Protein AF-A0A7C1FEU4-F1 (afdb_monomer_lite)

InterPro domains:
  IPR011004 Trimeric LpxA-like superfamily [SSF51161] (2-56)

Structure (mmCIF, N/CA/C/O backbone):
data_AF-A0A7C1FEU4-F1
#
_entry.id   AF-A0A7C1FEU4-F1
#
loop_
_atom_site.group_PDB
_atom_site.id
_atom_site.type_symbol
_atom_site.label_atom_id
_atom_site.label_alt_id
_atom_site.label_comp_id
_atom_site.label_asym_id
_atom_site.label_entity_id
_atom_site.label_seq_id
_atom_site.pdbx_PDB_ins_code
_atom_site.Cartn_x
_atom_site.Cartn_y
_atom_site.Cartn_z
_atom_site.occup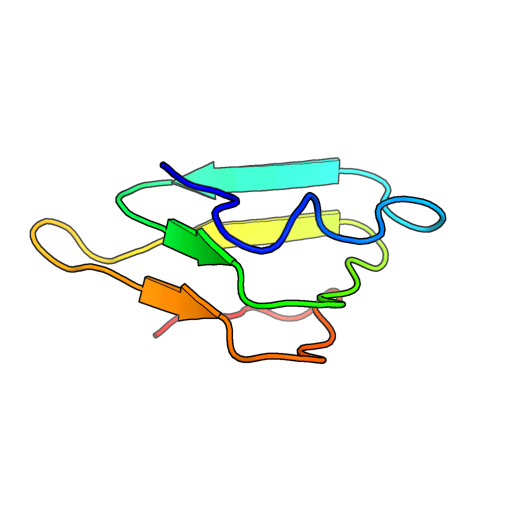ancy
_atom_site.B_iso_or_equiv
_atom_site.auth_seq_id
_atom_site.auth_comp_id
_atom_site.auth_asym_id
_atom_site.auth_atom_id
_atom_site.pdbx_PDB_model_num
ATOM 1 N N . ALA A 1 1 ? 1.299 12.720 3.068 1.00 76.12 1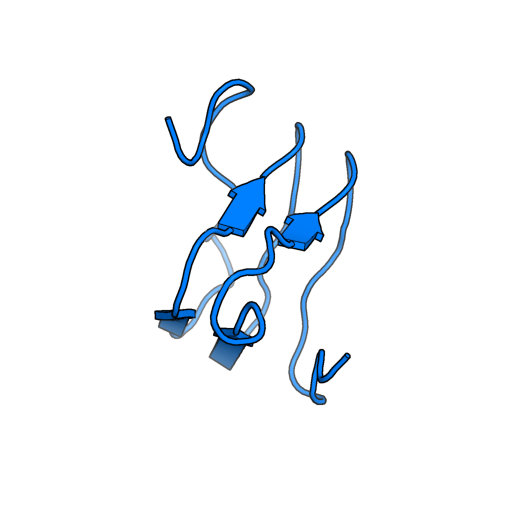 ALA A N 1
ATOM 2 C CA . ALA A 1 1 ? 0.793 12.360 1.721 1.00 76.12 1 ALA A CA 1
ATOM 3 C C . ALA A 1 1 ? 0.775 10.838 1.602 1.00 76.12 1 ALA A C 1
ATOM 5 O O . ALA A 1 1 ? 1.710 10.230 2.099 1.00 76.12 1 ALA A O 1
ATOM 6 N N . ARG A 1 2 ? -0.244 10.222 0.981 1.00 83.00 2 ARG A N 1
ATOM 7 C CA . ARG A 1 2 ? -0.357 8.744 0.893 1.00 83.00 2 ARG A CA 1
ATOM 8 C C . ARG A 1 2 ? 0.619 8.101 -0.110 1.00 83.00 2 ARG A C 1
ATOM 10 O O . ARG A 1 2 ? 1.001 6.952 0.066 1.00 83.00 2 ARG A O 1
ATOM 17 N N . PHE A 1 3 ? 1.041 8.854 -1.130 1.00 86.81 3 PHE A N 1
ATOM 18 C CA . PHE A 1 3 ? 1.874 8.383 -2.248 1.00 86.81 3 PHE A CA 1
ATOM 19 C C . PHE A 1 3 ? 3.134 9.250 -2.435 1.00 86.81 3 PHE A C 1
ATOM 21 O O . PHE A 1 3 ? 3.296 9.870 -3.487 1.00 86.81 3 PHE A O 1
ATOM 28 N N . PRO A 1 4 ? 4.006 9.378 -1.417 1.00 87.50 4 PRO A N 1
ATOM 29 C CA . PRO A 1 4 ? 5.173 10.261 -1.494 1.00 87.50 4 PRO A CA 1
ATOM 30 C C . PRO A 1 4 ? 6.162 9.848 -2.597 1.00 87.50 4 PRO A C 1
ATOM 32 O O . PRO A 1 4 ? 6.804 10.712 -3.183 1.00 87.50 4 PRO A O 1
ATOM 35 N N . ALA A 1 5 ? 6.237 8.551 -2.915 1.00 89.19 5 ALA A N 1
ATOM 36 C CA . ALA A 1 5 ? 7.093 7.993 -3.963 1.00 89.19 5 ALA A CA 1
ATOM 37 C C . ALA A 1 5 ? 6.363 7.753 -5.304 1.00 89.19 5 ALA A C 1
ATOM 39 O O . ALA A 1 5 ? 6.913 7.139 -6.217 1.00 89.19 5 ALA A O 1
ATOM 40 N N . GLY A 1 6 ? 5.122 8.236 -5.432 1.00 92.00 6 GLY A N 1
ATOM 41 C CA . GLY A 1 6 ? 4.264 8.007 -6.593 1.00 92.00 6 GLY A CA 1
ATOM 42 C C . GLY A 1 6 ? 3.170 6.966 -6.353 1.00 92.00 6 GLY A C 1
ATOM 43 O O . GLY A 1 6 ? 3.123 6.283 -5.331 1.00 92.00 6 GLY A O 1
ATOM 44 N N . ALA A 1 7 ? 2.230 6.898 -7.296 1.00 93.50 7 ALA A N 1
ATOM 45 C CA . ALA A 1 7 ? 1.087 5.998 -7.204 1.00 93.50 7 ALA A CA 1
ATOM 46 C C . ALA A 1 7 ? 1.502 4.527 -7.416 1.00 93.50 7 ALA A C 1
ATOM 48 O O . ALA A 1 7 ? 2.399 4.258 -8.222 1.00 93.50 7 ALA A O 1
ATOM 49 N N . PRO A 1 8 ? 0.823 3.562 -6.767 1.00 95.00 8 PRO A N 1
ATOM 50 C CA . PRO A 1 8 ? 1.011 2.151 -7.062 1.00 95.00 8 PRO A CA 1
ATOM 51 C C . PRO A 1 8 ? 0.568 1.825 -8.494 1.00 95.00 8 PRO A C 1
ATOM 53 O O . PRO A 1 8 ? -0.282 2.493 -9.089 1.00 95.00 8 PRO A O 1
ATOM 56 N N . SER A 1 9 ? 1.089 0.733 -9.042 1.00 97.50 9 SER A N 1
ATOM 57 C CA . SER A 1 9 ? 0.583 0.163 -10.284 1.00 97.50 9 SER A CA 1
ATOM 58 C C . SER A 1 9 ? -0.795 -0.458 -10.054 1.00 97.50 9 SER A C 1
ATOM 60 O O . SER A 1 9 ? -0.928 -1.460 -9.351 1.00 97.50 9 SER A O 1
ATOM 62 N N . LEU A 1 10 ? -1.813 0.120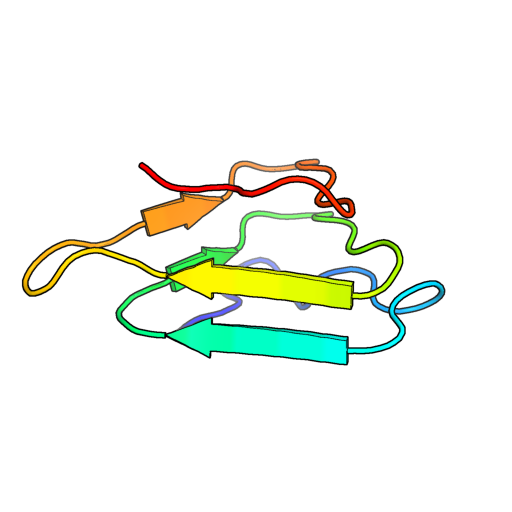 -10.697 1.00 96.75 10 LEU A N 1
ATOM 63 C CA . LEU A 1 10 ? -3.199 -0.367 -10.687 1.00 96.75 10 LEU A CA 1
ATOM 64 C C . LEU A 1 10 ? -3.611 -1.023 -12.013 1.00 96.75 10 LEU A C 1
ATOM 66 O O . LEU A 1 10 ? -4.778 -1.340 -12.213 1.00 96.75 10 LEU A O 1
ATOM 70 N N . ARG A 1 11 ? -2.667 -1.256 -12.935 1.00 97.75 11 ARG A N 1
ATOM 71 C CA . ARG A 1 11 ? -2.961 -1.767 -14.292 1.00 97.75 11 ARG A CA 1
ATOM 72 C C . ARG A 1 11 ? -3.703 -3.107 -14.308 1.00 97.75 11 ARG A C 1
ATOM 74 O O . ARG A 1 11 ? -4.351 -3.424 -15.297 1.00 97.75 11 ARG A O 1
ATOM 81 N N . ARG A 1 12 ? -3.564 -3.904 -13.246 1.00 96.69 12 ARG A N 1
ATOM 82 C CA . ARG A 1 12 ? -4.232 -5.203 -13.057 1.00 96.69 12 ARG A CA 1
ATOM 83 C C . ARG A 1 12 ? -5.102 -5.223 -11.790 1.00 96.69 12 ARG A C 1
ATOM 85 O O . ARG A 1 12 ? -5.452 -6.294 -11.300 1.00 96.69 12 ARG A O 1
ATOM 92 N N . CYS A 1 13 ? -5.421 -4.050 -11.245 1.00 96.44 13 CYS A N 1
ATOM 93 C CA . CYS A 1 13 ? -6.279 -3.893 -10.080 1.00 96.44 13 CYS A CA 1
ATOM 94 C C . CYS A 1 13 ? -7.744 -3.844 -10.525 1.00 96.44 13 CYS A C 1
ATOM 96 O O . CYS A 1 13 ? -8.099 -3.097 -11.432 1.00 96.44 13 CYS A O 1
ATOM 98 N N . ILE A 1 14 ? -8.595 -4.616 -9.856 1.00 96.12 14 ILE A N 1
ATOM 99 C CA . ILE A 1 14 ? -10.053 -4.576 -10.008 1.00 96.12 14 ILE A CA 1
ATOM 100 C C . ILE A 1 14 ? -10.634 -3.539 -9.042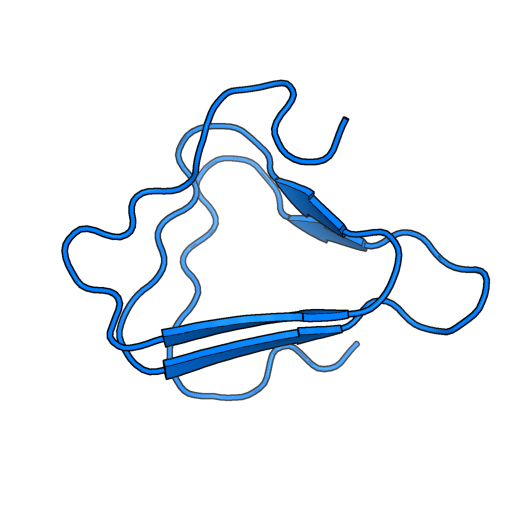 1.00 96.12 14 ILE A C 1
ATOM 102 O O . ILE A 1 14 ? -11.474 -2.732 -9.429 1.00 96.12 14 ILE A O 1
ATOM 106 N N . SER A 1 15 ? -10.171 -3.528 -7.789 1.00 95.50 15 SER A N 1
ATOM 107 C CA . SER A 1 15 ? -10.526 -2.498 -6.808 1.00 95.50 15 SER A CA 1
ATOM 108 C C . SER A 1 15 ? -9.499 -2.427 -5.684 1.00 95.50 15 SER A C 1
ATOM 110 O O . SER A 1 15 ? -9.043 -3.467 -5.211 1.00 95.50 15 SER A O 1
ATOM 112 N N . LEU A 1 16 ? -9.219 -1.214 -5.212 1.00 94.19 16 LEU A N 1
ATOM 113 C CA . LEU A 1 16 ? -8.394 -0.948 -4.040 1.00 94.19 16 LEU A CA 1
ATOM 114 C C . LEU A 1 16 ? -9.215 -0.139 -3.033 1.00 94.19 16 LEU A C 1
ATOM 116 O O . LEU A 1 16 ? -9.709 0.939 -3.360 1.00 94.19 16 LEU A O 1
ATOM 120 N N . THR A 1 17 ? -9.357 -0.645 -1.813 1.00 94.56 17 THR A N 1
ATOM 121 C CA . THR A 1 17 ? -9.903 0.112 -0.679 1.00 94.56 17 THR A CA 1
ATOM 122 C C . THR A 1 17 ? -8.801 0.323 0.345 1.00 94.56 17 THR A C 1
ATOM 124 O O . THR A 1 17 ? -8.096 -0.618 0.691 1.00 94.56 17 THR A O 1
ATOM 127 N N . VAL A 1 18 ? -8.652 1.558 0.819 1.00 93.69 18 VAL A N 1
ATOM 128 C CA . VAL A 1 18 ? -7.648 1.928 1.820 1.00 93.69 18 VAL A CA 1
ATOM 129 C C . VAL A 1 18 ? -8.358 2.557 3.010 1.00 93.69 18 VAL A C 1
ATOM 131 O O . VAL A 1 18 ? -9.103 3.523 2.833 1.00 93.69 18 VAL A O 1
ATOM 134 N N . ARG A 1 19 ? -8.120 2.024 4.209 1.00 94.31 19 ARG A N 1
ATOM 135 C CA . ARG A 1 19 ? -8.643 2.537 5.480 1.00 94.31 19 ARG A CA 1
ATOM 136 C C . ARG A 1 19 ? -7.495 2.908 6.415 1.00 94.31 19 ARG A C 1
ATOM 138 O O . ARG A 1 19 ? -6.466 2.241 6.425 1.00 94.31 19 ARG A O 1
ATOM 145 N N . GLY A 1 20 ? -7.675 3.989 7.171 1.00 93.69 20 GLY A N 1
ATOM 146 C CA . GLY A 1 20 ? -6.661 4.494 8.099 1.00 93.69 20 GLY A CA 1
ATOM 147 C C . GLY A 1 20 ? -5.488 5.216 7.423 1.00 93.69 20 GLY A C 1
ATOM 148 O O . GLY A 1 20 ? -5.585 5.671 6.267 1.00 93.69 20 GLY A O 1
ATOM 149 N N . ASP A 1 21 ? -4.399 5.360 8.180 1.00 95.62 21 ASP A N 1
ATOM 150 C CA . ASP A 1 21 ? -3.158 5.995 7.739 1.00 95.62 21 ASP A CA 1
ATOM 151 C C . ASP A 1 21 ? -2.245 4.973 7.055 1.00 95.62 21 ASP A C 1
ATOM 153 O O . ASP A 1 21 ? -1.517 4.212 7.686 1.00 95.62 21 ASP A O 1
ATOM 157 N N . VAL A 1 22 ? -2.327 4.933 5.726 1.00 95.00 22 VAL A N 1
ATOM 158 C CA . VAL A 1 22 ? -1.547 4.017 4.890 1.00 95.00 22 VAL A CA 1
ATOM 159 C C . VAL A 1 22 ? -0.683 4.832 3.947 1.00 95.00 22 VAL A C 1
ATOM 161 O O . VAL A 1 22 ? -1.189 5.695 3.213 1.00 95.00 22 VAL A O 1
ATOM 164 N N . THR A 1 23 ? 0.606 4.507 3.922 1.00 96.06 23 THR A N 1
ATOM 165 C CA . THR A 1 23 ? 1.573 5.073 2.981 1.00 96.06 23 THR A CA 1
ATOM 166 C C . THR A 1 23 ? 2.140 4.001 2.066 1.00 96.06 23 THR A C 1
ATOM 168 O O . THR A 1 23 ? 2.371 2.863 2.472 1.00 96.06 23 THR A O 1
ATOM 171 N N . PHE A 1 24 ? 2.366 4.382 0.814 1.00 95.81 24 PHE A N 1
ATOM 172 C CA . PHE A 1 24 ? 2.907 3.508 -0.216 1.00 95.81 24 PHE A CA 1
ATOM 173 C C . PHE A 1 24 ? 4.342 3.917 -0.540 1.00 95.81 24 PHE A C 1
ATOM 175 O O . PHE A 1 24 ? 4.603 5.086 -0.847 1.00 95.81 24 PHE A O 1
ATOM 182 N N . GLY A 1 25 ? 5.246 2.942 -0.488 1.00 96.00 25 GLY A N 1
ATOM 183 C CA . GLY A 1 25 ? 6.578 3.030 -1.064 1.00 96.00 25 GLY A CA 1
ATOM 184 C C . GLY A 1 25 ? 6.555 3.081 -2.594 1.00 96.00 25 GLY A C 1
ATOM 185 O O . GLY A 1 25 ? 5.503 3.068 -3.245 1.00 96.00 25 GLY A O 1
ATOM 186 N N . ALA A 1 26 ? 7.739 3.148 -3.186 1.00 97.00 26 ALA A N 1
ATOM 187 C CA . ALA A 1 26 ? 7.924 3.160 -4.627 1.00 97.00 26 ALA A CA 1
ATOM 188 C C . ALA A 1 26 ? 7.527 1.815 -5.256 1.00 97.00 26 ALA A C 1
ATOM 190 O O . ALA A 1 26 ? 7.711 0.748 -4.677 1.00 97.00 26 ALA A O 1
ATOM 191 N N . ALA A 1 27 ? 7.025 1.853 -6.491 1.00 96.75 27 ALA A N 1
ATOM 192 C CA . ALA A 1 27 ? 6.800 0.661 -7.320 1.00 96.75 27 ALA A CA 1
ATOM 193 C C . ALA A 1 27 ? 5.898 -0.441 -6.707 1.00 96.75 27 ALA A C 1
ATOM 195 O O . ALA A 1 27 ? 5.962 -1.598 -7.130 1.00 96.75 27 ALA A O 1
ATOM 196 N N . VAL A 1 28 ? 5.015 -0.100 -5.763 1.00 97.19 28 VAL A N 1
ATOM 197 C CA . VAL A 1 28 ? 3.998 -1.030 -5.242 1.00 97.19 28 VAL A CA 1
ATOM 198 C C . VAL A 1 28 ? 3.051 -1.465 -6.366 1.00 97.19 28 VAL A C 1
ATOM 200 O O . VAL A 1 28 ? 2.631 -0.650 -7.188 1.00 97.19 28 VAL A O 1
ATOM 203 N N . THR A 1 29 ? 2.682 -2.745 -6.409 1.00 97.75 29 THR A N 1
ATOM 204 C CA . THR A 1 29 ? 1.769 -3.314 -7.414 1.00 97.75 29 THR A CA 1
ATOM 205 C C . THR A 1 29 ? 0.526 -3.899 -6.759 1.00 97.75 29 THR A C 1
ATOM 207 O O . THR A 1 29 ? 0.633 -4.691 -5.828 1.00 97.75 29 THR A O 1
ATOM 210 N N . VAL A 1 30 ? -0.655 -3.555 -7.280 1.00 97.12 30 VAL A N 1
ATOM 211 C CA . VAL A 1 30 ? -1.945 -4.072 -6.802 1.00 97.12 30 VAL A CA 1
ATOM 212 C C . VAL A 1 30 ? -2.579 -4.956 -7.872 1.00 97.12 30 VAL A C 1
ATOM 214 O O . VAL A 1 30 ? -2.778 -4.529 -9.014 1.00 97.12 30 VAL A O 1
ATOM 217 N N . LEU A 1 31 ? -2.893 -6.195 -7.498 1.00 96.88 31 LEU A N 1
ATOM 218 C CA . LEU A 1 31 ? -3.454 -7.218 -8.375 1.00 96.88 31 LEU A CA 1
ATOM 219 C C . LEU A 1 31 ? -4.821 -7.669 -7.850 1.00 96.88 31 LEU A C 1
ATOM 221 O O . LEU A 1 31 ? -4.934 -8.114 -6.710 1.00 96.88 31 LEU A O 1
ATOM 225 N N . GLY A 1 32 ? -5.853 -7.603 -8.694 1.00 96.12 32 GLY A N 1
ATOM 226 C CA . GLY A 1 32 ? -7.197 -8.054 -8.327 1.00 96.12 32 GLY A CA 1
ATOM 227 C C . GLY A 1 32 ? -7.910 -7.111 -7.353 1.00 96.12 32 GLY A C 1
ATOM 228 O O . GLY A 1 32 ? -7.851 -5.889 -7.508 1.00 96.12 32 GLY A O 1
ATOM 229 N N . ARG A 1 33 ? -8.643 -7.675 -6.391 1.00 95.44 33 ARG A N 1
ATOM 230 C CA . ARG A 1 33 ? -9.397 -6.939 -5.369 1.00 95.44 33 ARG A CA 1
ATOM 231 C C . ARG A 1 33 ? -8.600 -6.916 -4.066 1.00 95.44 33 ARG A C 1
ATOM 233 O O . ARG A 1 33 ? -8.319 -7.964 -3.500 1.00 95.44 33 ARG A O 1
ATOM 240 N N . VAL A 1 34 ? -8.237 -5.723 -3.600 1.00 95.31 34 VAL A N 1
ATOM 241 C CA . VAL A 1 34 ? -7.385 -5.533 -2.417 1.00 95.31 34 VAL A CA 1
ATOM 242 C C . VAL A 1 34 ? -8.020 -4.539 -1.448 1.00 95.31 34 VAL A C 1
ATOM 244 O O . VAL A 1 34 ? -8.508 -3.478 -1.847 1.00 95.31 34 VAL A O 1
ATOM 247 N N . VAL A 1 35 ? -7.976 -4.878 -0.161 1.00 94.19 35 VAL A N 1
ATOM 248 C CA . VAL A 1 35 ? -8.290 -3.985 0.957 1.00 94.19 35 VAL A CA 1
ATOM 249 C C . VAL A 1 35 ? -7.032 -3.859 1.810 1.00 94.19 35 VAL A C 1
ATOM 251 O O . VAL A 1 35 ? -6.399 -4.867 2.109 1.00 94.19 35 VAL A O 1
ATOM 254 N N . VAL A 1 36 ? -6.662 -2.629 2.159 1.00 93.62 36 VAL A N 1
ATOM 255 C CA . VAL A 1 36 ? -5.550 -2.320 3.065 1.00 93.62 36 VAL A CA 1
ATOM 256 C C . VAL A 1 36 ? -6.097 -1.483 4.210 1.00 93.62 36 VAL A C 1
ATOM 258 O O . VAL A 1 36 ? -6.750 -0.465 3.970 1.00 93.62 36 VAL A O 1
ATOM 261 N N . GLU A 1 37 ? -5.832 -1.900 5.438 1.00 94.62 37 GLU A N 1
ATOM 262 C CA . GLU A 1 37 ? -6.362 -1.267 6.639 1.00 94.62 37 GLU A CA 1
ATOM 263 C C . GLU A 1 37 ? -5.240 -1.093 7.657 1.00 94.62 37 GLU A C 1
ATOM 265 O O . GLU A 1 37 ? -4.595 -2.062 8.043 1.00 94.62 37 GLU A O 1
ATOM 270 N N . ALA A 1 38 ? -4.972 0.157 8.036 1.00 95.44 38 ALA A N 1
ATOM 271 C CA . ALA A 1 38 ? -4.127 0.453 9.185 1.00 95.44 38 ALA A CA 1
ATOM 272 C C . ALA A 1 38 ? -4.982 0.398 10.464 1.00 95.44 38 ALA A C 1
ATOM 274 O O . ALA A 1 38 ? -6.087 0.959 10.444 1.00 95.44 38 ALA A O 1
ATOM 275 N N . PRO A 1 39 ? -4.494 -0.222 11.555 1.00 93.94 39 PRO A N 1
ATOM 276 C CA . PRO A 1 39 ? -5.167 -0.182 12.849 1.00 93.94 39 PRO A CA 1
ATOM 277 C C . PRO A 1 39 ? -5.429 1.252 13.325 1.00 93.94 39 PRO A C 1
ATOM 279 O O . PRO A 1 39 ? -4.730 2.199 12.954 1.00 93.94 39 PRO A O 1
ATOM 282 N N . GLU A 1 40 ? -6.457 1.426 14.153 1.00 94.06 40 GLU A N 1
ATOM 283 C CA . GLU A 1 40 ? -6.805 2.742 14.683 1.00 94.06 40 GLU A CA 1
ATOM 284 C C . GLU A 1 40 ? -5.651 3.327 15.509 1.00 94.06 40 GLU A C 1
ATOM 286 O O . GLU A 1 40 ? -5.132 2.693 16.421 1.00 94.06 40 GLU A O 1
ATOM 291 N N . GLY A 1 41 ? -5.254 4.560 15.185 1.00 95.12 41 GLY A N 1
ATOM 292 C CA . GLY A 1 41 ? -4.137 5.239 15.845 1.00 95.12 41 GLY A CA 1
ATOM 293 C C . GLY A 1 41 ? -2.751 4.822 15.345 1.00 95.12 41 GLY A C 1
ATOM 294 O O . GLY A 1 41 ? -1.762 5.405 15.785 1.00 95.12 41 GLY A O 1
ATOM 295 N N . GLU A 1 42 ? -2.669 3.881 14.402 1.00 95.50 42 GLU A N 1
ATOM 296 C CA . GLU A 1 42 ? -1.414 3.391 13.840 1.00 95.50 42 GLU A CA 1
ATOM 297 C C . GLU A 1 42 ? -1.260 3.756 12.360 1.00 95.50 42 GLU A C 1
ATOM 299 O O . GLU A 1 42 ? -2.226 3.993 11.629 1.00 95.50 42 GLU A O 1
ATOM 304 N N . SER A 1 43 ? -0.005 3.794 11.913 1.00 94.69 43 SER A N 1
ATOM 305 C CA . SER A 1 43 ? 0.353 3.993 10.511 1.00 94.69 43 SER A CA 1
ATOM 306 C C . SER A 1 43 ? 0.876 2.693 9.909 1.00 94.69 43 SER A C 1
ATOM 308 O O . SER A 1 43 ? 1.799 2.091 10.459 1.00 94.69 43 SER A O 1
ATOM 310 N N . LEU A 1 44 ? 0.366 2.310 8.739 1.00 95.00 44 LEU A N 1
ATOM 311 C CA . LEU A 1 44 ? 0.853 1.164 7.973 1.00 95.00 44 LEU A CA 1
ATOM 312 C C . LEU A 1 44 ? 1.681 1.643 6.776 1.00 95.00 44 LEU A C 1
ATOM 314 O O . LEU A 1 44 ? 1.194 2.359 5.895 1.00 95.00 44 LEU A O 1
ATOM 318 N N . HIS A 1 45 ? 2.941 1.218 6.725 1.00 95.75 45 HIS A N 1
ATOM 319 C CA . HIS A 1 45 ? 3.816 1.471 5.587 1.00 95.75 45 HIS A CA 1
ATOM 320 C C . HIS A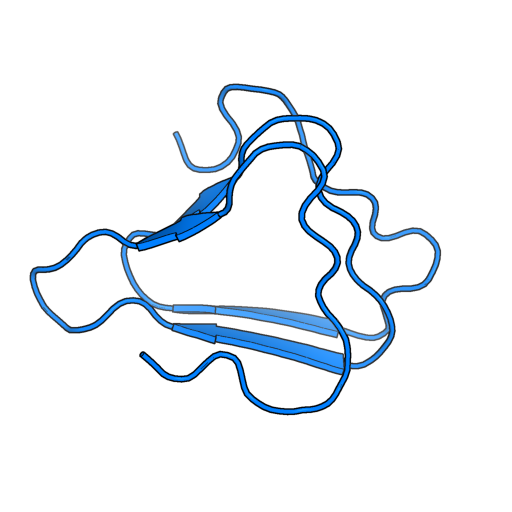 1 45 ? 3.926 0.231 4.699 1.00 95.75 45 HIS A C 1
ATOM 322 O O . HIS A 1 45 ? 4.363 -0.830 5.143 1.00 95.75 45 HIS A O 1
ATOM 328 N N . LEU A 1 46 ? 3.561 0.382 3.427 1.00 95.44 46 LEU A N 1
ATOM 329 C CA . LEU A 1 46 ? 3.790 -0.633 2.406 1.00 95.44 46 LEU A CA 1
ATOM 330 C C . LEU A 1 46 ? 5.163 -0.398 1.767 1.00 95.44 46 LEU A C 1
ATOM 332 O O . LEU A 1 46 ? 5.348 0.656 1.153 1.00 95.44 46 LEU A O 1
ATOM 336 N N . PRO A 1 47 ? 6.105 -1.350 1.882 1.00 96.25 47 PRO A N 1
ATOM 337 C CA . PRO A 1 47 ? 7.476 -1.144 1.437 1.00 96.25 47 PRO A CA 1
ATOM 338 C C . PRO A 1 47 ? 7.590 -1.070 -0.087 1.00 96.25 47 PRO A C 1
ATOM 340 O O . PRO A 1 47 ? 6.709 -1.516 -0.832 1.00 96.25 47 PRO A O 1
ATOM 343 N N . ASP A 1 48 ? 8.723 -0.543 -0.544 1.00 97.19 48 ASP A N 1
ATOM 344 C CA . ASP A 1 48 ? 9.066 -0.477 -1.960 1.00 97.19 48 ASP A CA 1
ATOM 345 C C . ASP A 1 48 ? 8.961 -1.855 -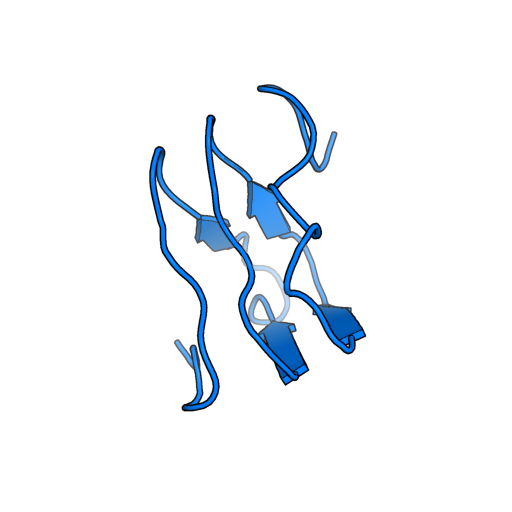2.631 1.00 97.19 48 ASP A C 1
ATOM 347 O O . ASP A 1 48 ? 9.411 -2.875 -2.105 1.00 97.19 48 ASP A O 1
ATOM 351 N N . GLY A 1 49 ? 8.348 -1.890 -3.814 1.00 96.62 49 GLY A N 1
ATOM 352 C CA . GLY A 1 49 ? 8.172 -3.112 -4.597 1.00 96.62 49 GLY A CA 1
ATOM 353 C C . GLY A 1 49 ? 7.162 -4.114 -4.025 1.00 96.62 49 GLY A C 1
ATOM 354 O O . GLY A 1 49 ? 7.043 -5.211 -4.575 1.00 96.62 49 GLY A O 1
ATOM 355 N N . ALA A 1 50 ? 6.417 -3.774 -2.964 1.00 96.44 50 ALA A N 1
ATOM 356 C CA . ALA A 1 50 ? 5.389 -4.659 -2.421 1.00 96.44 50 ALA A CA 1
ATOM 357 C C . ALA A 1 50 ? 4.360 -5.060 -3.493 1.00 96.44 50 ALA A C 1
ATOM 359 O O . ALA A 1 50 ? 3.900 -4.238 -4.291 1.00 96.44 50 ALA A O 1
ATOM 360 N N . VAL A 1 51 ? 3.965 -6.335 -3.489 1.00 96.62 51 VAL A N 1
ATOM 361 C CA . VAL A 1 51 ? 2.925 -6.867 -4.379 1.00 96.62 51 VAL A CA 1
ATOM 362 C C . VAL A 1 51 ? 1.731 -7.295 -3.542 1.00 96.62 51 VAL A C 1
ATOM 364 O O . VAL A 1 51 ? 1.798 -8.281 -2.809 1.00 96.62 51 VAL A O 1
ATOM 367 N N . LEU A 1 52 ? 0.628 -6.568 -3.691 1.00 94.88 52 LEU A N 1
ATOM 368 C CA . LEU A 1 52 ? -0.638 -6.858 -3.032 1.00 94.88 52 LEU A CA 1
ATOM 369 C C . LEU A 1 52 ? -1.526 -7.675 -3.968 1.00 94.88 52 LEU A C 1
ATOM 371 O O . LEU A 1 52 ? -1.705 -7.327 -5.138 1.00 94.88 52 LEU A O 1
ATOM 375 N N . ARG A 1 53 ? -2.081 -8.764 -3.448 1.00 93.81 53 ARG A N 1
ATOM 376 C CA . ARG A 1 53 ? -2.943 -9.708 -4.167 1.00 93.81 53 ARG A CA 1
ATOM 377 C C . ARG A 1 53 ? -4.031 -10.219 -3.232 1.00 93.81 53 ARG A C 1
ATOM 379 O O . ARG A 1 53 ? -3.945 -10.024 -2.026 1.00 93.81 53 ARG A O 1
ATOM 386 N N . GLU A 1 54 ? -5.046 -10.856 -3.800 1.00 78.56 54 GLU A N 1
ATOM 387 C CA . GLU A 1 54 ? -6.208 -11.369 -3.075 1.00 78.56 54 GLU A CA 1
ATOM 388 C C . GLU A 1 54 ? -5.821 -12.517 -2.121 1.00 78.56 54 GLU A C 1
ATOM 390 O O . GLU A 1 54 ? -5.751 -13.684 -2.500 1.00 78.56 54 GLU A O 1
ATOM 395 N N . THR A 1 55 ? -5.462 -12.135 -0.895 1.00 61.28 55 THR A N 1
ATOM 396 C CA . THR A 1 55 ? -5.521 -12.842 0.398 1.00 61.28 55 THR A CA 1
ATOM 397 C C . THR A 1 55 ? -5.030 -11.820 1.429 1.00 61.28 55 THR A C 1
ATOM 399 O O . THR A 1 55 ? -3.974 -11.226 1.224 1.00 61.28 55 THR A O 1
ATOM 402 N N . GLU A 1 56 ? -5.850 -11.547 2.445 1.00 51.41 56 GLU A N 1
ATOM 403 C CA . GLU A 1 56 ? -5.719 -10.482 3.454 1.00 51.41 56 GLU A CA 1
ATOM 404 C C . GLU A 1 56 ? -4.283 -10.049 3.791 1.00 51.41 56 GLU A C 1
ATOM 406 O O . GLU A 1 56 ? -3.461 -10.847 4.235 1.00 51.41 56 GLU A O 1
ATOM 411 N N . VAL A 1 57 ? -4.021 -8.743 3.682 1.00 52.38 57 VAL A N 1
ATOM 412 C CA . VAL A 1 57 ? -3.004 -8.083 4.508 1.00 52.38 57 VAL A CA 1
ATOM 413 C C . VAL A 1 57 ? -3.748 -7.536 5.722 1.00 52.38 57 VAL A C 1
ATOM 415 O O . VAL A 1 57 ? -4.163 -6.381 5.728 1.00 52.38 57 VAL A O 1
ATOM 418 N N . ALA A 1 58 ? -4.009 -8.406 6.695 1.00 52.25 58 ALA A N 1
ATOM 419 C CA . ALA A 1 58 ? -4.374 -7.997 8.043 1.00 52.25 58 ALA A CA 1
ATOM 420 C C . ALA A 1 58 ? -3.101 -8.077 8.891 1.00 52.25 58 ALA A C 1
ATOM 422 O O . ALA A 1 58 ? -2.467 -9.133 8.959 1.00 52.25 58 ALA A O 1
ATOM 423 N N . SER A 1 59 ? -2.707 -6.943 9.460 1.00 46.69 59 SER A N 1
ATOM 424 C CA . SER A 1 59 ? -1.760 -6.869 10.575 1.00 46.69 59 SER A CA 1
ATOM 425 C C . SER A 1 59 ? -2.536 -6.774 11.875 1.00 46.69 59 SER A C 1
ATOM 427 O O . SER A 1 59 ? -3.488 -5.962 11.890 1.00 46.69 59 SER A O 1
#

Secondary structure (DSSP, 8-state):
---TT---EEEEEEEEEEESEEEE-TT-EEEEEEEEEPPTT-EEEEPTT-EE-SS-B--

pLDDT: mean 90.68, std 12.31, range [46.69, 97.75]

Organism: NCBI:txid133453

Radius of gyration: 10.59 Å; chains: 1; bounding box: 20×25×30 Å

Sequence (59 aa):
ARFPAGAPSLRRCISLTVRGDVTFGAAVTVLGRVVVEAPEGESLHLPDGAVLRETEVAS

Foldseek 3Di:
DQEPQHDEACVQEPDEAEEDAEHEEAHEHEHYYDYHYDPPPDHHYDYHNHYHDPDDPDD